Protein AF-D8J798-F1 (afdb_monomer_lite)

Secondary structure (DSSP, 8-state):
-EEEETTT--EE-SSTT-HHHHHHHHHHHH---EEEE-----------------

Radius of gyration: 19.03 Å; chains: 1; bounding box: 32×43×48 Å

Structure (mmCIF, N/CA/C/O backbone):
data_AF-D8J798-F1
#
_entry.id   AF-D8J798-F1
#
loop_
_atom_site.group_PDB
_atom_site.id
_atom_site.type_symbol
_atom_site.label_atom_id
_atom_site.label_alt_id
_atom_site.label_comp_id
_atom_site.label_asym_id
_atom_site.label_entity_id
_atom_site.label_seq_id
_atom_site.pdbx_PDB_ins_code
_atom_site.Cartn_x
_atom_site.Cartn_y
_atom_site.Cartn_z
_atom_site.occupancy
_atom_site.B_iso_or_equiv
_atom_site.auth_seq_id
_atom_site.auth_comp_id
_atom_site.auth_asym_id
_atom_site.auth_atom_id
_atom_site.pdbx_PDB_model_num
ATOM 1 N N . MET A 1 1 ? 8.137 -1.727 -8.277 1.00 76.12 1 MET A N 1
ATOM 2 C CA . MET A 1 1 ? 7.311 -2.778 -7.632 1.00 76.12 1 MET A CA 1
ATOM 3 C C . MET A 1 1 ? 6.076 -2.089 -7.100 1.00 76.12 1 MET A C 1
ATOM 5 O O . MET A 1 1 ? 6.232 -1.017 -6.534 1.00 76.12 1 MET A O 1
ATOM 9 N N . VAL A 1 2 ? 4.879 -2.644 -7.298 1.00 87.06 2 VAL A N 1
ATOM 10 C CA . VAL A 1 2 ? 3.645 -1.971 -6.866 1.00 87.06 2 VAL A CA 1
ATOM 11 C C . VAL A 1 2 ? 3.149 -2.589 -5.565 1.00 87.06 2 VAL A C 1
ATOM 13 O O . VAL A 1 2 ? 3.046 -3.804 -5.451 1.00 87.06 2 VAL A O 1
ATOM 16 N N . TYR A 1 3 ? 2.842 -1.749 -4.587 1.00 89.88 3 TYR A N 1
ATOM 17 C CA . TYR A 1 3 ? 2.237 -2.099 -3.312 1.00 89.88 3 TYR A CA 1
ATOM 18 C C . TYR A 1 3 ? 0.807 -1.577 -3.289 1.00 89.88 3 TYR A C 1
ATOM 20 O O . TYR A 1 3 ? 0.579 -0.400 -3.570 1.00 89.88 3 TYR A O 1
ATOM 28 N N . THR A 1 4 ? -0.144 -2.439 -2.945 1.00 92.44 4 THR A N 1
ATOM 29 C CA . THR A 1 4 ? -1.562 -2.091 -2.843 1.00 92.44 4 THR A CA 1
ATOM 30 C C . THR A 1 4 ? -2.088 -2.454 -1.463 1.00 92.44 4 THR A C 1
ATOM 32 O O . THR A 1 4 ? -1.869 -3.558 -0.975 1.00 92.44 4 THR A O 1
ATOM 35 N N . CYS A 1 5 ? -2.800 -1.529 -0.832 1.00 94.06 5 CYS A N 1
ATOM 36 C CA . CYS A 1 5 ? -3.522 -1.771 0.405 1.00 94.06 5 CYS A CA 1
ATOM 37 C C . CYS A 1 5 ? -4.908 -2.341 0.094 1.00 94.06 5 CYS A C 1
ATOM 39 O O . CYS A 1 5 ? -5.712 -1.690 -0.574 1.00 94.06 5 CYS A O 1
ATOM 41 N N . THR A 1 6 ? -5.218 -3.533 0.596 1.00 93.25 6 THR A N 1
ATOM 42 C CA . THR A 1 6 ? -6.489 -4.218 0.295 1.00 93.25 6 THR A CA 1
ATOM 43 C C . THR A 1 6 ? -7.670 -3.677 1.097 1.00 93.25 6 THR A C 1
ATOM 45 O O . THR A 1 6 ? -8.822 -3.897 0.736 1.00 93.25 6 THR A O 1
ATOM 48 N N . ASN A 1 7 ? -7.399 -2.935 2.173 1.00 95.31 7 ASN A N 1
ATOM 49 C CA . ASN A 1 7 ? -8.427 -2.357 3.034 1.00 95.31 7 ASN A CA 1
ATOM 50 C C . ASN A 1 7 ? -8.929 -0.989 2.552 1.00 95.31 7 ASN A C 1
ATOM 52 O O . ASN A 1 7 ? -10.093 -0.665 2.776 1.00 95.31 7 ASN A O 1
ATOM 56 N N . CYS A 1 8 ? -8.059 -0.171 1.949 1.00 94.12 8 CYS A N 1
ATOM 57 C CA . CYS A 1 8 ? -8.384 1.207 1.554 1.00 94.12 8 CYS A CA 1
ATOM 58 C C . CYS A 1 8 ? -7.983 1.566 0.117 1.00 94.12 8 CYS A C 1
ATOM 60 O O . CYS A 1 8 ? -8.005 2.740 -0.243 1.00 94.12 8 CYS A O 1
ATOM 62 N N . GLU A 1 9 ? -7.600 0.571 -0.687 1.00 91.19 9 GLU A N 1
ATOM 63 C CA . GLU A 1 9 ? -7.274 0.710 -2.115 1.00 91.19 9 GLU A CA 1
ATOM 64 C C . GLU A 1 9 ? -6.099 1.663 -2.414 1.00 91.19 9 GLU A C 1
ATOM 66 O O . GLU A 1 9 ? -5.886 2.074 -3.556 1.00 91.19 9 GLU A O 1
ATOM 71 N N . TRP A 1 10 ? -5.298 2.001 -1.399 1.00 91.38 10 TRP A N 1
ATOM 72 C CA . TRP A 1 10 ? -4.090 2.810 -1.552 1.00 91.38 10 TRP A CA 1
ATOM 73 C C . TRP A 1 10 ? -3.040 2.087 -2.406 1.00 91.38 10 TRP A C 1
ATOM 75 O O . TRP A 1 10 ? -2.848 0.883 -2.248 1.00 91.38 10 TRP A O 1
ATOM 85 N N . LYS A 1 11 ? -2.337 2.817 -3.282 1.00 88.25 11 LYS A N 1
ATOM 86 C CA . LYS A 1 11 ? -1.305 2.275 -4.181 1.00 88.25 11 LYS A CA 1
ATOM 87 C C . LYS A 1 11 ? -0.012 3.089 -4.122 1.00 88.25 11 LYS A C 1
ATOM 89 O O . LYS A 1 11 ? -0.050 4.316 -4.153 1.00 88.25 11 LYS A O 1
ATOM 94 N N . SER A 1 12 ? 1.125 2.398 -4.098 1.00 85.31 12 SER A N 1
ATOM 95 C CA . SER A 1 12 ? 2.481 2.961 -4.185 1.00 85.31 12 SER A CA 1
ATOM 96 C C . SER A 1 12 ? 3.320 2.126 -5.143 1.00 85.31 12 SER A C 1
ATOM 98 O O . SER A 1 12 ? 3.205 0.907 -5.131 1.00 85.31 12 SER A O 1
ATOM 100 N N . GLY A 1 13 ? 4.136 2.740 -6.000 1.00 75.19 13 GLY A N 1
ATOM 101 C CA . GLY A 1 13 ? 4.882 1.988 -7.021 1.00 75.19 13 GLY A CA 1
ATOM 102 C C . GLY A 1 13 ? 5.101 2.688 -8.363 1.00 75.19 13 GLY A C 1
ATOM 103 O O . GLY A 1 13 ? 5.652 2.086 -9.281 1.00 75.19 13 GLY A O 1
ATOM 104 N N . GLU A 1 14 ? 4.608 3.921 -8.517 1.00 66.12 14 GLU A N 1
ATOM 105 C CA . GLU A 1 14 ? 4.680 4.674 -9.781 1.00 66.12 14 GLU A CA 1
ATOM 106 C C . GLU A 1 14 ? 5.933 5.563 -9.895 1.00 66.12 14 GLU A C 1
ATOM 108 O O . GLU A 1 14 ? 6.229 6.071 -10.973 1.00 66.12 14 GLU A O 1
ATOM 113 N N . ASN A 1 15 ? 6.690 5.751 -8.807 1.00 62.12 15 ASN A N 1
ATOM 114 C CA . ASN A 1 15 ? 7.862 6.629 -8.772 1.00 62.12 15 ASN A CA 1
ATOM 115 C C . ASN A 1 15 ? 9.068 5.908 -8.157 1.00 62.12 15 ASN A C 1
ATOM 117 O O . ASN A 1 15 ? 9.015 5.423 -7.030 1.00 62.12 15 ASN A O 1
ATOM 121 N N . ALA A 1 16 ? 10.169 5.866 -8.910 1.00 61.81 16 ALA A N 1
ATOM 122 C CA . ALA A 1 16 ? 11.372 5.123 -8.560 1.00 61.81 16 ALA A CA 1
ATOM 123 C C . ALA A 1 16 ? 12.046 5.666 -7.286 1.00 61.81 16 ALA A C 1
ATOM 125 O O . ALA A 1 16 ? 12.531 6.797 -7.281 1.00 61.81 16 ALA A O 1
ATOM 126 N N . GLY A 1 17 ? 12.144 4.834 -6.243 1.00 70.69 17 GLY A N 1
ATOM 127 C CA . GLY A 1 17 ? 13.095 5.048 -5.145 1.00 70.69 17 GLY A CA 1
ATOM 128 C C . GLY A 1 17 ? 12.706 4.419 -3.811 1.00 70.69 17 GLY A C 1
ATOM 129 O O . GLY A 1 17 ? 13.504 3.688 -3.231 1.00 70.69 17 GLY A O 1
ATOM 130 N N . ASP A 1 18 ? 11.473 4.643 -3.349 1.00 80.19 18 ASP A N 1
ATOM 131 C CA . ASP A 1 18 ? 11.131 4.448 -1.925 1.00 80.19 18 ASP A CA 1
ATOM 132 C C . ASP A 1 18 ? 9.774 3.767 -1.680 1.00 80.19 18 ASP A C 1
ATOM 134 O O . ASP A 1 18 ? 9.281 3.699 -0.556 1.00 80.19 18 ASP A O 1
ATOM 138 N N . GLU A 1 19 ? 9.176 3.195 -2.718 1.00 85.50 19 GLU A N 1
ATOM 139 C CA . GLU A 1 19 ? 7.854 2.558 -2.692 1.00 85.50 19 GLU A CA 1
ATOM 140 C C . GLU A 1 19 ? 7.680 1.490 -1.597 1.00 85.50 19 GLU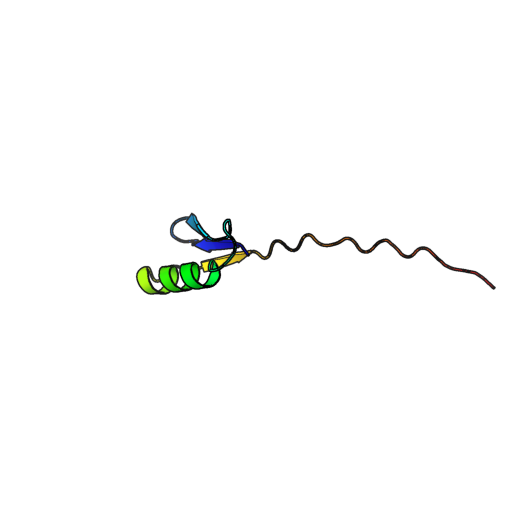 A C 1
ATOM 142 O O . GLU A 1 19 ? 6.626 1.432 -0.960 1.00 85.50 19 GLU A O 1
ATOM 147 N N . GLY A 1 20 ? 8.732 0.717 -1.299 1.00 86.75 20 GLY A N 1
ATOM 148 C CA . GLY A 1 20 ? 8.718 -0.244 -0.189 1.00 86.75 20 GLY A CA 1
ATOM 149 C C . GLY A 1 20 ? 8.707 0.415 1.193 1.00 86.75 20 GLY A C 1
ATOM 150 O O . GLY A 1 20 ? 8.045 -0.079 2.103 1.00 86.75 20 GLY A O 1
ATOM 151 N N . ARG A 1 21 ? 9.383 1.558 1.357 1.00 90.88 21 ARG A N 1
ATOM 152 C CA . ARG A 1 21 ? 9.380 2.308 2.618 1.00 90.88 21 ARG A CA 1
ATOM 153 C C . ARG A 1 21 ? 8.005 2.909 2.882 1.00 90.88 21 ARG A C 1
ATOM 155 O O . ARG A 1 21 ? 7.480 2.739 3.977 1.00 90.88 21 ARG A O 1
ATOM 162 N N . THR A 1 22 ? 7.402 3.535 1.874 1.00 90.88 22 THR A N 1
ATOM 163 C CA . THR A 1 22 ? 6.059 4.114 2.000 1.00 90.88 22 THR A CA 1
ATOM 164 C C . THR A 1 22 ? 5.012 3.043 2.319 1.00 90.88 22 THR A C 1
ATOM 166 O O . THR A 1 22 ? 4.107 3.280 3.113 1.00 90.88 22 THR A O 1
ATOM 169 N N . ALA A 1 23 ? 5.146 1.838 1.755 1.00 91.25 23 ALA A N 1
ATOM 170 C CA . ALA A 1 23 ? 4.261 0.719 2.072 1.00 91.25 23 ALA A CA 1
ATOM 171 C C . ALA A 1 23 ? 4.389 0.253 3.536 1.00 91.25 23 ALA A C 1
ATOM 173 O O . ALA A 1 23 ? 3.379 -0.023 4.184 1.00 91.25 23 ALA A O 1
ATOM 174 N N . ILE A 1 24 ? 5.614 0.206 4.074 1.00 92.38 24 ILE A N 1
ATOM 175 C CA . ILE A 1 24 ? 5.863 -0.115 5.488 1.00 92.38 24 ILE A CA 1
ATOM 176 C C . ILE A 1 24 ? 5.288 0.973 6.401 1.00 92.38 24 ILE A C 1
ATOM 178 O O . ILE A 1 24 ? 4.635 0.649 7.390 1.00 92.38 24 ILE A O 1
ATOM 182 N N . GLU A 1 25 ? 5.498 2.249 6.071 1.00 94.38 25 GLU A N 1
ATOM 183 C CA . GLU A 1 25 ? 4.939 3.381 6.824 1.00 94.38 25 GLU A CA 1
ATOM 184 C C . GLU A 1 25 ? 3.403 3.295 6.864 1.00 94.38 25 GLU A C 1
ATOM 186 O O . GLU A 1 25 ? 2.821 3.307 7.949 1.00 94.38 25 GLU A O 1
ATOM 191 N N . HIS A 1 26 ? 2.753 3.040 5.721 1.00 93.19 26 HIS A N 1
ATOM 192 C CA . HIS A 1 26 ? 1.301 2.855 5.652 1.00 93.19 26 HIS A CA 1
ATOM 193 C C . HIS A 1 26 ? 0.803 1.689 6.519 1.00 93.19 26 HIS A C 1
ATOM 195 O O . HIS A 1 26 ? -0.192 1.831 7.233 1.00 93.19 26 HIS A O 1
ATOM 201 N N . TYR A 1 27 ? 1.484 0.539 6.478 1.00 94.75 27 TYR A N 1
ATOM 202 C CA . TYR A 1 27 ? 1.146 -0.617 7.314 1.00 94.75 27 TYR A CA 1
ATOM 203 C C . TYR A 1 27 ? 1.228 -0.279 8.810 1.00 94.75 27 TYR A C 1
ATOM 205 O O . TYR A 1 27 ? 0.338 -0.649 9.571 1.00 94.75 27 TYR A O 1
ATOM 213 N N . ILE A 1 28 ? 2.266 0.446 9.238 1.00 96.19 28 ILE A N 1
ATOM 214 C CA . ILE A 1 28 ? 2.459 0.820 10.646 1.00 96.19 28 ILE A CA 1
ATOM 215 C C . ILE A 1 28 ? 1.387 1.814 11.112 1.00 96.19 28 ILE A C 1
ATOM 217 O O . ILE A 1 28 ? 0.880 1.678 12.224 1.00 96.19 28 ILE A O 1
ATOM 221 N N . GLU A 1 29 ? 1.034 2.800 10.284 1.00 95.75 29 GLU A N 1
ATOM 222 C CA . GLU A 1 29 ? 0.059 3.837 10.645 1.00 95.75 29 GLU A CA 1
ATOM 223 C C . GLU A 1 29 ? -1.383 3.321 10.678 1.00 95.75 29 GLU A C 1
ATOM 225 O O . GLU A 1 29 ? -2.173 3.734 11.528 1.00 95.75 29 GLU A O 1
ATOM 230 N N . THR A 1 30 ? -1.737 2.429 9.751 1.00 95.62 30 THR A N 1
ATOM 231 C CA . THR A 1 30 ? -3.128 1.987 9.556 1.00 95.62 30 THR A CA 1
ATOM 232 C C . THR A 1 30 ? -3.412 0.585 10.086 1.00 95.62 30 THR A C 1
ATOM 234 O O . THR A 1 30 ? -4.560 0.262 10.387 1.00 95.62 30 THR A O 1
ATOM 237 N N . GLY A 1 31 ? -2.393 -0.272 10.181 1.00 95.62 31 GLY A N 1
ATOM 238 C CA . GLY A 1 31 ? -2.561 -1.703 10.433 1.00 95.62 31 GLY A CA 1
ATOM 239 C C . GLY A 1 31 ? -3.225 -2.466 9.279 1.00 95.62 31 GLY A C 1
ATOM 240 O O . GLY A 1 31 ? -3.681 -3.590 9.481 1.00 95.62 31 GLY A O 1
ATOM 241 N N . HIS A 1 32 ? -3.332 -1.871 8.087 1.00 96.50 32 HIS A N 1
ATOM 242 C CA . HIS A 1 32 ? -3.958 -2.504 6.930 1.00 96.50 3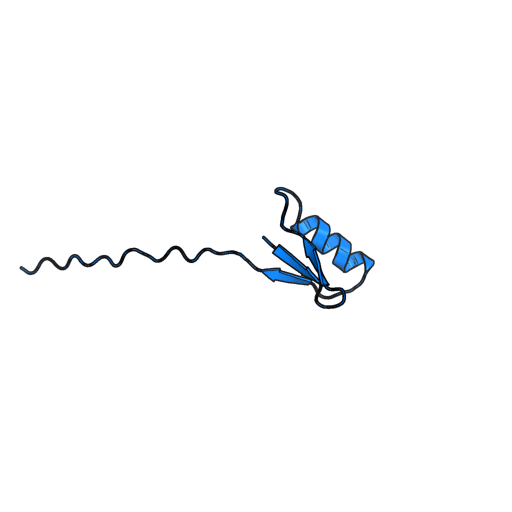2 HIS A CA 1
ATOM 243 C C . HIS A 1 32 ? -3.030 -3.490 6.221 1.00 96.50 32 HIS A C 1
ATOM 245 O O . HIS A 1 32 ? -1.821 -3.285 6.164 1.00 96.50 32 HIS A O 1
ATOM 251 N N . ALA A 1 33 ? -3.599 -4.529 5.610 1.00 93.62 33 ALA A N 1
ATOM 252 C CA . ALA A 1 33 ? -2.820 -5.496 4.847 1.00 93.62 33 ALA A CA 1
ATOM 253 C C . ALA A 1 33 ? -2.338 -4.902 3.508 1.00 93.62 33 ALA A C 1
ATOM 255 O O . ALA A 1 33 ? -3.115 -4.297 2.765 1.00 93.62 33 ALA A O 1
ATOM 256 N N . ILE A 1 34 ? -1.055 -5.112 3.197 1.00 92.94 34 ILE A N 1
ATOM 257 C CA . ILE A 1 34 ? -0.418 -4.692 1.944 1.00 92.94 34 ILE A CA 1
ATOM 258 C C . ILE A 1 34 ? -0.105 -5.927 1.092 1.00 92.94 34 ILE A C 1
ATOM 260 O O . ILE A 1 34 ? 0.576 -6.840 1.556 1.00 92.94 34 ILE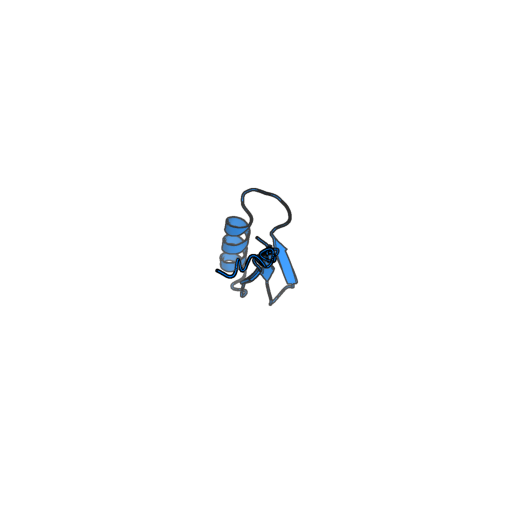 A O 1
ATOM 264 N N . GLU A 1 35 ? -0.541 -5.921 -0.165 1.00 92.00 35 GLU A N 1
ATOM 265 C CA . GLU A 1 35 ? -0.107 -6.862 -1.201 1.00 92.00 35 GLU A CA 1
ATOM 266 C C . GLU A 1 35 ? 0.950 -6.219 -2.103 1.00 92.00 35 GLU A C 1
ATOM 268 O O . GLU A 1 35 ? 0.883 -5.025 -2.403 1.00 92.00 35 GLU A O 1
ATOM 273 N N 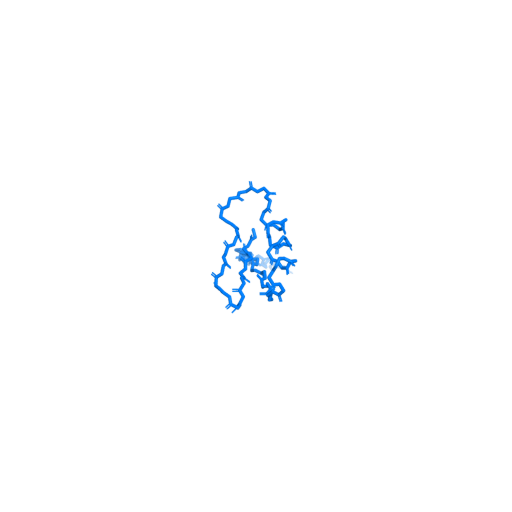. SER A 1 36 ? 1.934 -7.006 -2.544 1.00 88.44 36 SER A N 1
ATOM 274 C CA . SER A 1 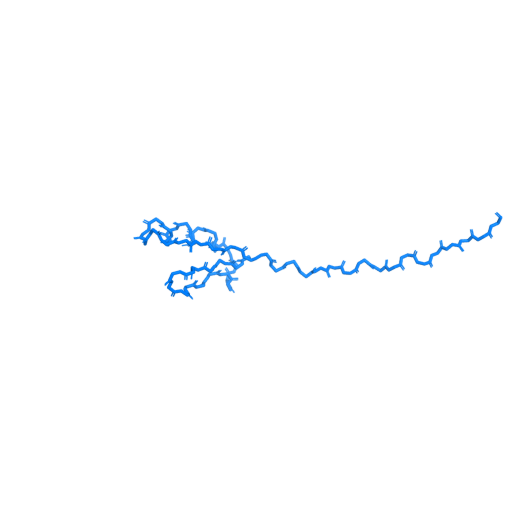36 ? 2.983 -6.559 -3.461 1.00 88.44 36 SER A CA 1
ATOM 275 C C . SER A 1 36 ? 2.891 -7.297 -4.797 1.00 88.44 36 SER A C 1
ATOM 277 O O . SER A 1 36 ? 3.030 -8.516 -4.877 1.00 88.44 36 SER A O 1
ATOM 279 N N . GLU A 1 37 ? 2.673 -6.543 -5.871 1.00 83.62 37 GLU A N 1
ATOM 280 C CA . GLU A 1 37 ? 2.689 -7.049 -7.237 1.00 83.62 37 GLU A CA 1
ATOM 281 C C . GLU A 1 37 ? 4.051 -6.750 -7.870 1.00 83.62 37 GLU A C 1
ATOM 283 O O . GLU A 1 37 ? 4.498 -5.603 -8.013 1.00 83.62 37 GLU A O 1
ATOM 288 N N . SER A 1 38 ? 4.741 -7.825 -8.245 1.00 72.44 38 SER A N 1
ATOM 289 C CA . SER A 1 38 ? 5.939 -7.733 -9.068 1.00 72.44 38 SER A CA 1
ATOM 290 C C . SER A 1 38 ? 5.489 -7.715 -10.519 1.00 72.44 38 SER A C 1
ATOM 292 O O . SER A 1 38 ? 5.061 -8.744 -11.034 1.00 72.44 38 SER A O 1
ATOM 294 N N . THR A 1 39 ? 5.610 -6.575 -11.198 1.00 64.75 39 THR A N 1
ATOM 295 C CA . THR A 1 39 ? 5.454 -6.497 -12.657 1.00 64.75 39 THR A CA 1
ATOM 296 C C . THR A 1 39 ? 6.657 -7.174 -13.317 1.00 64.75 39 THR A C 1
ATOM 298 O O . THR A 1 39 ? 7.545 -6.527 -13.872 1.00 64.75 39 THR A O 1
ATOM 301 N N . VAL A 1 40 ? 6.753 -8.494 -13.184 1.00 57.97 40 VAL A N 1
ATOM 302 C CA . VAL A 1 40 ? 7.661 -9.294 -13.991 1.00 57.97 40 VAL A CA 1
ATOM 303 C C . VAL A 1 40 ? 6.989 -9.374 -15.349 1.00 57.97 40 VAL A C 1
ATOM 305 O O . VAL A 1 40 ? 6.063 -10.154 -15.545 1.00 57.97 40 VAL A O 1
ATOM 308 N N . THR A 1 41 ? 7.426 -8.544 -16.294 1.00 56.22 41 THR A N 1
ATOM 309 C CA . THR A 1 41 ? 7.194 -8.847 -17.703 1.00 56.22 41 THR A CA 1
ATOM 310 C C . THR A 1 41 ? 7.914 -10.163 -17.944 1.00 56.22 41 THR A C 1
ATOM 312 O O . THR A 1 41 ? 9.142 -10.185 -18.044 1.00 56.22 41 THR A O 1
ATOM 315 N N . GLU A 1 42 ? 7.164 -11.264 -17.912 1.00 58.28 42 GLU A N 1
ATOM 316 C CA . GLU A 1 42 ? 7.657 -12.591 -18.230 1.00 58.28 42 GLU A CA 1
ATOM 317 C C . GLU A 1 42 ? 8.305 -12.488 -19.603 1.00 58.28 42 GLU A C 1
ATOM 319 O O . GLU A 1 42 ? 7.658 -12.309 -20.635 1.00 58.28 42 GLU A O 1
ATOM 324 N N . ARG A 1 43 ? 9.633 -12.459 -19.593 1.00 59.59 43 ARG A N 1
ATOM 325 C CA . ARG A 1 43 ? 10.427 -12.348 -20.796 1.00 59.59 43 ARG A CA 1
ATOM 326 C C . ARG A 1 43 ? 10.358 -13.733 -21.414 1.00 59.59 43 ARG A C 1
ATOM 328 O O . ARG A 1 43 ? 11.172 -14.586 -21.067 1.00 59.59 43 ARG A O 1
ATOM 335 N N . THR A 1 44 ? 9.331 -13.956 -22.235 1.00 57.78 44 THR A N 1
ATOM 336 C CA . THR A 1 44 ? 9.138 -15.163 -23.035 1.00 57.78 44 THR A CA 1
ATOM 337 C C . THR A 1 44 ? 10.498 -15.554 -23.595 1.00 57.78 44 THR A C 1
ATOM 339 O O . THR A 1 44 ? 11.092 -14.804 -24.373 1.00 57.78 44 THR A O 1
ATOM 342 N N . ALA A 1 45 ? 11.057 -16.659 -23.103 1.00 63.12 45 ALA A N 1
ATOM 343 C CA . ALA A 1 45 ? 12.305 -17.168 -23.641 1.00 63.12 45 ALA A CA 1
ATOM 344 C C . ALA A 1 45 ? 12.065 -17.435 -25.135 1.00 63.12 45 ALA A C 1
ATOM 346 O O . ALA A 1 45 ? 11.049 -18.059 -25.458 1.00 63.12 45 ALA A O 1
ATOM 347 N N . PRO A 1 46 ? 12.917 -16.949 -26.060 1.00 60.78 46 PRO A N 1
ATOM 348 C CA . PRO A 1 46 ? 12.804 -17.386 -27.440 1.00 60.78 46 PRO A CA 1
ATOM 349 C C . PRO A 1 46 ? 12.959 -18.906 -27.421 1.00 60.78 46 PRO A C 1
ATOM 351 O O . PRO A 1 46 ? 13.911 -19.422 -26.833 1.00 60.78 46 PRO A O 1
ATOM 354 N N . ALA A 1 47 ? 11.983 -19.614 -27.987 1.00 64.81 47 ALA A N 1
ATOM 355 C CA . ALA A 1 47 ? 12.086 -21.045 -28.198 1.00 64.81 47 ALA A CA 1
ATOM 356 C C . ALA A 1 47 ? 13.386 -21.292 -28.972 1.00 64.81 47 ALA A C 1
ATOM 358 O O . ALA A 1 47 ? 13.505 -20.883 -30.125 1.00 64.81 47 ALA A O 1
ATOM 359 N N . THR A 1 48 ? 14.390 -21.879 -28.323 1.00 64.50 48 THR A N 1
ATOM 360 C CA . THR A 1 48 ? 15.576 -22.379 -29.015 1.00 64.50 48 THR A CA 1
ATOM 361 C C . THR A 1 48 ? 15.153 -23.633 -29.763 1.00 64.50 48 THR A C 1
ATOM 363 O O . THR A 1 48 ? 15.231 -24.740 -29.234 1.00 64.50 48 THR A O 1
ATOM 366 N N . ASP A 1 49 ? 14.631 -23.420 -30.967 1.00 70.38 49 ASP A N 1
ATOM 367 C CA . ASP A 1 49 ? 14.438 -24.424 -32.005 1.00 70.38 49 ASP A CA 1
ATOM 368 C C . ASP A 1 49 ? 15.741 -24.537 -32.800 1.00 70.38 49 ASP A C 1
ATOM 370 O O . ASP A 1 49 ? 15.918 -23.895 -33.823 1.00 70.38 49 ASP A O 1
ATOM 374 N N . GLU A 1 50 ? 16.712 -25.287 -32.282 1.00 65.75 50 GLU A N 1
ATOM 375 C CA . GLU A 1 50 ? 17.924 -25.611 -33.037 1.00 65.75 50 GLU A CA 1
ATOM 376 C C . GLU A 1 50 ? 18.306 -27.064 -32.697 1.00 65.75 50 GLU A C 1
ATOM 378 O O . GLU A 1 50 ? 19.166 -27.327 -31.858 1.00 65.75 50 GLU A O 1
ATOM 383 N N . THR A 1 51 ? 17.615 -28.030 -33.312 1.00 68.25 51 THR A N 1
ATOM 384 C CA . THR A 1 51 ? 18.068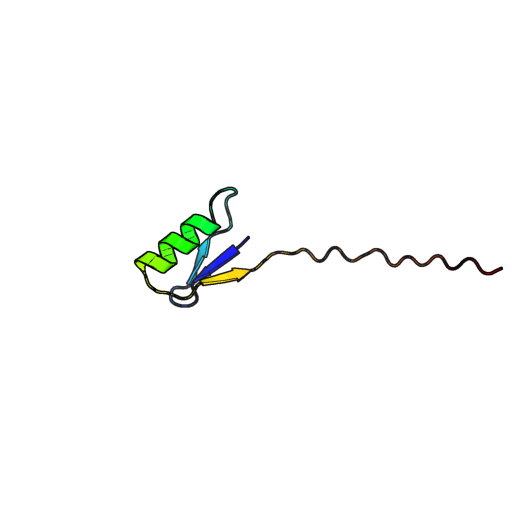 -29.430 -33.376 1.00 68.25 51 THR A CA 1
ATOM 385 C C . THR A 1 51 ? 18.909 -29.605 -34.644 1.00 68.25 51 THR A C 1
ATOM 387 O O . THR A 1 51 ? 18.325 -29.757 -35.718 1.00 68.25 51 THR A O 1
ATOM 390 N N . PRO A 1 52 ? 20.252 -29.636 -34.591 1.00 62.25 52 PRO A N 1
ATOM 391 C CA . PRO A 1 52 ? 21.022 -30.268 -35.649 1.00 62.25 52 PRO A CA 1
ATOM 392 C C . PRO A 1 52 ? 21.002 -31.786 -35.431 1.00 62.25 52 PRO A C 1
ATOM 394 O O . PRO A 1 52 ? 21.477 -32.303 -34.421 1.00 62.25 52 PRO A O 1
ATOM 397 N N . SER A 1 53 ? 20.384 -32.482 -36.384 1.00 71.81 53 SER A N 1
ATOM 398 C CA . SER A 1 53 ? 20.526 -33.926 -36.565 1.00 71.81 53 SER A CA 1
ATOM 399 C C . SER A 1 53 ? 21.898 -34.222 -37.163 1.00 71.81 53 SER A C 1
ATOM 401 O O . SER A 1 53 ? 22.193 -33.679 -38.226 1.00 71.81 53 SER A O 1
ATOM 403 N N . GLU A 1 54 ? 22.672 -35.109 -36.538 1.00 68.75 54 GLU A N 1
ATOM 404 C CA . GLU A 1 54 ? 23.672 -35.965 -37.200 1.00 68.75 54 GLU A CA 1
ATOM 405 C C . GLU A 1 54 ? 23.647 -37.368 -36.583 1.00 68.75 54 GLU A C 1
ATOM 407 O O . GLU A 1 54 ? 23.570 -37.468 -35.334 1.00 68.75 54 GLU A O 1
#

pLDDT: mean 80.23, std 13.78, range [56.22, 96.5]

Foldseek 3Di:
DWKAFPVPRDIFDPDPDQSVVVNVVCCVVPVTDIDDDDPPPPPPDPPPPDDDDD

Organism: Halalkalicoccus jeotgali (strain DSM 18796 / CECT 7217 / JCM 14584 / KCTC 4019 / B3) (NCBI:txid795797)

Sequence (54 aa):
MVYTCTNCEWKSGENAGDEGRTAIEHYIETGHAIESESTVTERTAPATDETPSE